Protein AF-A0A924S4B0-F1 (afdb_monomer)

Structure (mmCIF, N/CA/C/O backbone):
data_AF-A0A924S4B0-F1
#
_entry.id   AF-A0A924S4B0-F1
#
loop_
_atom_site.group_PDB
_atom_site.id
_atom_site.type_symbol
_atom_site.label_atom_id
_atom_site.label_alt_id
_atom_site.label_comp_id
_atom_site.label_asym_id
_atom_site.label_entity_id
_atom_site.label_seq_id
_atom_site.pdbx_PDB_ins_code
_atom_site.Cartn_x
_atom_site.Cartn_y
_atom_site.Cartn_z
_atom_site.occupancy
_atom_site.B_iso_or_equiv
_atom_site.auth_seq_id
_atom_site.auth_comp_id
_atom_site.auth_asym_id
_atom_site.auth_atom_id
_atom_site.pdbx_PDB_model_num
ATOM 1 N N . GLN A 1 1 ? -36.605 -1.877 8.048 1.00 59.44 1 GLN A N 1
ATOM 2 C CA . GLN A 1 1 ? -35.340 -1.438 8.678 1.00 59.44 1 GLN A CA 1
ATOM 3 C C . GLN A 1 1 ? -34.517 -0.720 7.623 1.00 59.44 1 GLN A C 1
ATOM 5 O O . GLN A 1 1 ? -34.430 -1.228 6.513 1.00 59.44 1 GLN A O 1
ATOM 10 N N . ASN A 1 2 ? -34.000 0.472 7.922 1.00 72.44 2 ASN A N 1
ATOM 11 C CA . ASN A 1 2 ? -33.179 1.232 6.979 1.00 72.44 2 ASN A CA 1
ATOM 12 C C . ASN A 1 2 ? -31.724 0.746 7.086 1.00 72.44 2 ASN A C 1
ATOM 14 O O . ASN A 1 2 ? -31.229 0.563 8.198 1.00 72.44 2 ASN A O 1
ATOM 18 N N . ILE A 1 3 ? -31.035 0.537 5.964 1.00 69.94 3 ILE A N 1
ATOM 19 C CA . ILE A 1 3 ? -29.643 0.052 5.954 1.00 69.94 3 ILE A CA 1
ATOM 20 C C . ILE A 1 3 ? -28.739 0.995 6.759 1.00 69.94 3 ILE A C 1
ATOM 22 O O . ILE A 1 3 ? -27.860 0.537 7.479 1.00 69.94 3 ILE A O 1
ATOM 26 N N . VAL A 1 4 ? -29.019 2.300 6.726 1.00 69.75 4 VAL A N 1
ATOM 27 C CA . VAL A 1 4 ? -28.273 3.317 7.483 1.00 69.75 4 VAL A CA 1
ATOM 28 C C . VAL A 1 4 ? -28.309 3.052 8.994 1.00 69.75 4 VAL A C 1
ATOM 30 O O . VAL A 1 4 ? -27.269 3.091 9.644 1.00 69.75 4 VAL A O 1
ATOM 33 N N . SER A 1 5 ? -29.462 2.649 9.543 1.00 66.44 5 SER A N 1
ATOM 34 C CA . SER A 1 5 ? -29.594 2.363 10.983 1.00 66.44 5 SER A CA 1
ATOM 35 C C . SER A 1 5 ? -28.819 1.126 11.455 1.00 66.44 5 SER A C 1
ATOM 37 O O . SER A 1 5 ? -28.632 0.957 12.653 1.00 66.44 5 SER A O 1
ATOM 39 N N . LEU A 1 6 ? -28.359 0.263 10.538 1.00 68.75 6 LEU A N 1
ATOM 40 C CA . LEU A 1 6 ? -27.485 -0.868 10.877 1.00 68.75 6 LEU A CA 1
ATOM 41 C C . LEU A 1 6 ? -26.022 -0.438 11.063 1.00 68.75 6 LEU A C 1
ATOM 43 O O . LEU A 1 6 ? -25.261 -1.146 11.718 1.00 68.75 6 LEU A O 1
ATOM 47 N N . PHE A 1 7 ? -25.622 0.693 10.473 1.00 68.44 7 PHE A N 1
ATOM 48 C CA . PHE A 1 7 ? -24.243 1.192 10.503 1.00 68.44 7 PHE A CA 1
ATOM 49 C C . PHE A 1 7 ? -24.031 2.343 11.493 1.00 68.44 7 PHE A C 1
ATOM 51 O O . PHE A 1 7 ? -22.887 2.669 11.815 1.00 68.44 7 PHE A O 1
ATOM 58 N N . GLU A 1 8 ? -25.106 2.955 11.986 1.00 71.38 8 GLU A N 1
ATOM 59 C CA . GLU A 1 8 ? -25.038 3.991 13.010 1.00 71.38 8 GLU A CA 1
ATOM 60 C C . GLU A 1 8 ? -24.862 3.377 14.400 1.00 71.38 8 GLU A C 1
ATOM 62 O O . GLU A 1 8 ? -25.524 2.410 14.778 1.00 71.38 8 GLU A O 1
ATOM 67 N N . ALA A 1 9 ? -23.951 3.953 15.185 1.00 67.06 9 ALA A N 1
ATOM 68 C CA . ALA A 1 9 ? -23.855 3.608 16.592 1.00 67.06 9 ALA A CA 1
ATOM 69 C C . ALA A 1 9 ? -25.154 4.033 17.288 1.00 67.06 9 ALA A C 1
ATOM 71 O O . ALA A 1 9 ? -25.591 5.173 17.153 1.00 67.06 9 ALA A O 1
ATOM 72 N N . SER A 1 10 ? -25.744 3.143 18.082 1.00 66.50 10 SER A N 1
ATOM 73 C CA . SER A 1 10 ? -26.985 3.377 18.832 1.00 66.50 10 SER A CA 1
ATOM 74 C C . SER A 1 10 ? -26.828 4.349 20.024 1.00 66.50 10 SER A C 1
ATOM 76 O O . SER A 1 10 ? -27.613 4.320 20.967 1.00 66.50 10 SER A O 1
ATOM 78 N N . GLY A 1 11 ? -25.821 5.229 19.992 1.00 72.00 11 GLY A N 1
ATOM 79 C CA . GLY A 1 11 ? -25.504 6.221 21.018 1.00 72.00 11 GLY A CA 1
ATOM 80 C C . GLY A 1 11 ? -24.311 7.106 20.622 1.00 72.00 11 GLY A C 1
ATOM 81 O O . GLY A 1 11 ? -23.749 6.926 19.538 1.00 72.00 11 GLY A O 1
ATOM 82 N N . PRO A 1 12 ? -23.897 8.060 21.480 1.00 73.31 12 PRO A N 1
ATOM 83 C CA . PRO A 1 12 ? -22.755 8.926 21.201 1.00 73.31 12 PRO A CA 1
ATOM 84 C C . PRO A 1 12 ? -21.480 8.090 21.030 1.00 73.31 12 PRO A C 1
ATOM 86 O O . PRO A 1 12 ? -20.977 7.476 21.972 1.00 73.31 12 PRO A O 1
ATOM 89 N N . ALA A 1 13 ? -20.967 8.047 19.802 1.00 80.31 13 ALA A N 1
ATOM 90 C CA . ALA A 1 13 ? -19.708 7.394 19.482 1.00 80.31 13 ALA A CA 1
ATOM 91 C C . ALA A 1 13 ? -18.556 8.393 19.605 1.00 80.31 13 ALA A C 1
ATOM 93 O O . ALA A 1 13 ? -18.664 9.534 19.159 1.00 80.31 13 ALA A O 1
ATOM 94 N N . LEU A 1 14 ? -17.430 7.937 20.159 1.00 86.69 14 LEU A N 1
ATOM 95 C CA . LEU A 1 14 ? -16.180 8.694 20.088 1.00 86.69 14 LEU A CA 1
ATOM 96 C C . LEU A 1 14 ? -15.814 8.976 18.613 1.00 86.69 14 LEU A C 1
ATOM 98 O O . LEU A 1 14 ? -16.120 8.144 17.745 1.00 86.69 14 LEU A O 1
ATOM 102 N N . PRO A 1 15 ? -15.117 10.084 18.312 1.00 90.12 15 PRO A N 1
ATOM 103 C CA . PRO A 1 15 ? -14.528 10.323 16.999 1.00 90.12 15 PRO A CA 1
ATOM 104 C C . PRO A 1 15 ? -13.686 9.135 16.504 1.00 90.12 15 PRO A C 1
ATOM 106 O O . PRO A 1 15 ? -13.081 8.404 17.292 1.00 90.12 15 PRO A O 1
ATOM 109 N N . LEU A 1 16 ? -13.621 8.932 15.182 1.00 90.19 16 LEU A N 1
ATOM 110 C CA . LEU A 1 16 ? -12.890 7.805 14.581 1.00 90.19 16 LEU A CA 1
ATOM 111 C C . LEU A 1 16 ? -11.428 7.684 15.070 1.00 90.19 16 LEU A C 1
ATOM 113 O O . LEU A 1 16 ? -11.047 6.568 15.429 1.00 90.19 16 LEU A O 1
ATOM 117 N N . PRO A 1 17 ? -10.625 8.768 15.154 1.00 92.69 17 PRO A N 1
ATOM 118 C CA . PRO A 1 17 ? -9.252 8.673 15.654 1.00 92.69 17 PRO A CA 1
ATOM 119 C C . PRO A 1 17 ? -9.167 8.121 17.084 1.00 92.69 17 PRO A C 1
ATOM 121 O O . PRO A 1 17 ? -8.352 7.244 17.361 1.00 92.69 17 PRO A O 1
ATOM 124 N N . GLU A 1 18 ? -10.061 8.554 17.974 1.00 94.38 18 GLU A N 1
ATOM 125 C CA . GLU A 1 18 ? -10.111 8.082 19.364 1.00 94.38 18 GLU A CA 1
ATOM 126 C C . GLU A 1 18 ? -10.550 6.616 19.451 1.00 94.38 18 GLU A C 1
ATOM 128 O O . GLU A 1 18 ? -10.023 5.838 20.248 1.00 94.38 18 GLU A O 1
ATOM 133 N N . ARG A 1 19 ? -11.488 6.198 18.590 1.00 93.75 19 ARG A N 1
ATOM 134 C CA . ARG A 1 19 ? -11.902 4.790 18.484 1.00 93.75 19 ARG A CA 1
ATOM 135 C C . ARG A 1 19 ? -10.747 3.897 18.042 1.00 93.75 19 ARG A C 1
ATOM 137 O O . ARG A 1 19 ? -10.590 2.817 18.609 1.00 93.75 19 ARG A O 1
ATOM 144 N N . ILE A 1 20 ? -9.958 4.344 17.062 1.00 95.44 20 ILE A N 1
ATOM 145 C CA . ILE A 1 20 ? -8.763 3.640 16.580 1.00 95.44 20 ILE A CA 1
ATOM 146 C C . ILE A 1 20 ? -7.739 3.529 17.709 1.00 95.44 20 ILE A C 1
ATOM 148 O O . ILE A 1 20 ? -7.336 2.418 18.040 1.00 95.44 20 ILE A O 1
ATOM 152 N N . GLN A 1 21 ? -7.393 4.642 18.361 1.00 95.75 21 GLN A N 1
ATOM 153 C CA . GLN A 1 21 ? -6.413 4.654 19.450 1.00 95.75 21 GLN A CA 1
ATOM 154 C C . GLN A 1 21 ? -6.828 3.730 20.603 1.00 95.75 21 GLN A C 1
ATOM 156 O O . GLN A 1 21 ? -6.031 2.929 21.089 1.00 95.75 21 GLN A O 1
ATOM 161 N N . ARG A 1 22 ? -8.100 3.784 21.017 1.00 95.56 22 ARG A N 1
ATOM 162 C CA . ARG A 1 22 ? -8.629 2.894 22.057 1.00 95.56 22 ARG A CA 1
ATOM 163 C C . ARG A 1 22 ? -8.549 1.423 21.652 1.00 95.56 22 ARG A C 1
ATOM 165 O O . ARG A 1 22 ? -8.210 0.585 22.481 1.00 95.56 22 ARG A O 1
ATOM 172 N N . ALA A 1 23 ? -8.860 1.102 20.398 1.00 94.94 23 ALA A N 1
ATOM 173 C CA . ALA A 1 23 ? -8.814 -0.268 19.901 1.00 94.94 23 ALA A CA 1
ATOM 174 C C . ALA A 1 23 ? -7.374 -0.785 19.713 1.00 94.94 23 ALA A C 1
ATOM 176 O O . ALA A 1 23 ? -7.136 -1.966 19.947 1.00 94.94 23 ALA A O 1
ATOM 177 N N . GLN A 1 24 ? -6.404 0.082 19.396 1.00 96.00 24 GLN A N 1
ATOM 178 C CA . GLN A 1 24 ? -4.975 -0.266 19.341 1.00 96.00 24 GLN A CA 1
ATOM 179 C C . GLN A 1 24 ? -4.421 -0.716 20.700 1.00 96.00 24 GLN A C 1
ATOM 181 O O . GLN A 1 24 ? -3.505 -1.529 20.749 1.00 96.00 24 GLN A O 1
ATOM 186 N N . MET A 1 25 ? -4.999 -0.237 21.805 1.00 96.31 25 MET A N 1
ATOM 187 C CA . MET A 1 25 ? -4.642 -0.680 23.159 1.00 96.31 25 MET A CA 1
ATOM 188 C C . MET A 1 25 ? -5.310 -2.006 23.564 1.00 96.31 25 MET A C 1
ATOM 190 O O . MET A 1 25 ? -5.042 -2.522 24.647 1.00 96.31 25 MET A O 1
ATOM 194 N N . SER A 1 26 ? -6.200 -2.562 22.735 1.00 95.44 26 SER A N 1
ATOM 195 C CA . SER A 1 26 ? -6.912 -3.800 23.048 1.00 95.44 26 SER A CA 1
ATOM 196 C C . SER A 1 26 ? -6.161 -5.027 22.526 1.00 95.44 26 SER A C 1
ATOM 198 O O . SER A 1 26 ? -5.918 -5.110 21.322 1.00 95.44 26 SER A O 1
ATOM 200 N N . PRO A 1 27 ? -5.906 -6.053 23.357 1.00 91.69 27 PRO A N 1
ATOM 201 C CA . PRO A 1 27 ? -5.261 -7.283 22.896 1.00 91.69 27 PRO A CA 1
ATOM 202 C C . PRO A 1 27 ? -6.102 -8.063 21.870 1.00 91.69 27 PRO A C 1
ATOM 204 O O . PRO A 1 27 ? -5.558 -8.872 21.127 1.00 91.69 27 PRO A O 1
ATOM 207 N N . LEU A 1 28 ? -7.418 -7.826 21.815 1.00 92.69 28 LEU A N 1
ATOM 208 C CA . LEU A 1 28 ? -8.330 -8.519 20.899 1.00 92.69 28 LEU A CA 1
ATOM 209 C C . LEU A 1 28 ? -8.512 -7.794 19.562 1.00 92.69 28 LEU A C 1
ATOM 211 O O . LEU A 1 28 ? -8.842 -8.432 18.566 1.00 92.69 28 LEU A O 1
ATOM 215 N N . PHE A 1 29 ? -8.335 -6.469 19.548 1.00 94.31 29 PHE A N 1
ATOM 216 C CA . PHE A 1 29 ? -8.712 -5.623 18.412 1.00 94.31 29 PHE A CA 1
ATOM 217 C C . PHE A 1 29 ? -7.561 -4.790 17.839 1.00 94.31 29 PHE A C 1
ATOM 219 O O . PHE A 1 29 ? -7.785 -4.046 16.884 1.00 94.31 29 PHE A O 1
ATOM 226 N N . ALA A 1 30 ? -6.344 -4.904 18.383 1.00 95.44 30 ALA A N 1
ATOM 227 C CA . ALA A 1 30 ? -5.208 -4.088 17.958 1.00 95.44 30 ALA A CA 1
ATOM 228 C C . ALA A 1 30 ? -4.912 -4.216 16.457 1.00 95.44 30 ALA A C 1
ATOM 230 O O . ALA A 1 30 ? -4.787 -3.203 15.773 1.00 95.44 30 ALA A O 1
ATOM 231 N N . ASN A 1 31 ? -4.890 -5.435 15.911 1.00 95.00 31 ASN A N 1
ATOM 232 C CA . ASN A 1 31 ? -4.567 -5.651 14.497 1.00 95.00 31 ASN A CA 1
ATOM 233 C C . ASN A 1 31 ? -5.625 -5.037 13.560 1.00 95.00 31 ASN A C 1
ATOM 235 O O . ASN A 1 31 ? -5.297 -4.447 12.531 1.00 95.00 31 ASN A O 1
ATOM 239 N N . GLN A 1 32 ? -6.908 -5.131 13.922 1.00 94.62 32 GLN A N 1
ATOM 240 C CA . GLN A 1 32 ? -8.004 -4.503 13.181 1.00 94.62 32 GLN A CA 1
ATOM 241 C C . GLN A 1 32 ? -7.959 -2.977 13.316 1.00 94.62 32 GLN A C 1
ATOM 243 O O . GLN A 1 32 ? -8.248 -2.257 12.359 1.00 94.62 32 GLN A O 1
ATOM 248 N N . ALA A 1 33 ? -7.578 -2.477 14.492 1.00 95.62 33 ALA A N 1
ATOM 249 C CA . ALA A 1 33 ? -7.395 -1.055 14.731 1.00 95.62 33 ALA A CA 1
ATOM 250 C C . ALA A 1 33 ? -6.237 -0.490 13.902 1.00 95.62 33 ALA A C 1
ATOM 252 O O . ALA A 1 33 ? -6.375 0.585 13.329 1.00 95.62 33 ALA A O 1
ATOM 253 N N . ASP A 1 34 ? -5.142 -1.235 13.756 1.00 96.62 34 ASP A N 1
ATOM 254 C CA . ASP A 1 34 ? -4.024 -0.864 12.891 1.00 96.62 34 ASP A CA 1
ATOM 255 C C . ASP A 1 34 ? -4.409 -0.855 11.411 1.00 96.62 34 ASP A C 1
ATOM 257 O O . ASP A 1 34 ? -4.029 0.058 10.681 1.00 96.62 34 ASP A O 1
ATOM 261 N N . TYR A 1 35 ? -5.234 -1.805 10.963 1.00 95.31 35 TYR A N 1
ATOM 262 C CA . TYR A 1 35 ? -5.805 -1.758 9.617 1.00 95.31 35 TYR A CA 1
ATOM 263 C C . TYR A 1 35 ? -6.630 -0.477 9.399 1.00 95.31 35 TYR A C 1
ATOM 265 O O . TYR A 1 35 ? -6.473 0.218 8.387 1.00 95.31 35 TYR A O 1
ATOM 273 N N . ALA A 1 36 ? -7.495 -0.133 10.358 1.00 94.81 36 ALA A N 1
ATOM 274 C CA . ALA A 1 36 ? -8.278 1.098 10.303 1.00 94.81 36 ALA A CA 1
ATOM 275 C C . ALA A 1 36 ? -7.370 2.336 10.329 1.00 94.81 36 ALA A C 1
ATOM 277 O O . ALA A 1 36 ? -7.588 3.267 9.557 1.00 94.81 36 ALA A O 1
ATOM 278 N N . TYR A 1 37 ? -6.321 2.328 11.150 1.00 96.00 37 TYR A N 1
ATOM 279 C CA . TYR A 1 37 ? -5.336 3.399 11.222 1.00 96.00 37 TYR A CA 1
ATOM 280 C C . TYR A 1 37 ? -4.654 3.632 9.872 1.00 96.00 37 TYR A C 1
ATOM 282 O O . TYR A 1 37 ? -4.699 4.747 9.353 1.00 96.00 37 TYR A O 1
ATOM 290 N N . VAL A 1 38 ? -4.102 2.584 9.253 1.00 95.38 38 VAL A N 1
ATOM 291 C CA . VAL A 1 38 ? -3.403 2.687 7.963 1.00 95.38 38 VAL A CA 1
ATOM 292 C C . VAL A 1 38 ? -4.333 3.172 6.852 1.00 95.38 38 VAL A C 1
ATOM 294 O O . VAL A 1 38 ? -3.934 3.979 6.021 1.00 95.38 38 VAL A O 1
ATOM 297 N N . THR A 1 39 ? -5.580 2.702 6.823 1.00 91.81 39 THR A N 1
ATOM 298 C CA . THR A 1 39 ? -6.516 3.034 5.735 1.00 91.81 39 THR A CA 1
ATOM 299 C C . THR A 1 39 ? -7.208 4.390 5.883 1.00 91.81 39 THR A C 1
ATOM 301 O O . THR A 1 39 ? -7.831 4.841 4.921 1.00 91.81 39 THR A O 1
ATOM 304 N N . ASN A 1 40 ? -7.095 5.039 7.047 1.00 93.50 40 ASN A N 1
ATOM 305 C CA . ASN A 1 40 ? -7.656 6.368 7.321 1.00 93.50 40 ASN A CA 1
ATOM 306 C C . ASN A 1 40 ? -6.585 7.448 7.553 1.00 93.50 40 ASN A C 1
ATOM 308 O O . ASN A 1 40 ? -6.933 8.600 7.805 1.00 93.50 40 ASN A O 1
ATOM 312 N N . THR A 1 41 ? -5.300 7.102 7.463 1.00 93.56 41 THR A N 1
ATOM 313 C CA . THR A 1 41 ? -4.188 8.036 7.683 1.00 93.56 41 THR A CA 1
ATOM 314 C C . THR A 1 41 ? -3.416 8.244 6.380 1.00 93.56 41 THR A C 1
ATOM 316 O O . THR A 1 41 ? -3.170 7.271 5.663 1.00 93.56 41 THR A O 1
ATOM 319 N N . PRO A 1 42 ? -3.001 9.481 6.049 1.00 94.06 42 PRO A N 1
ATOM 320 C CA . PRO A 1 42 ? -2.099 9.724 4.930 1.00 94.06 42 PRO A CA 1
ATOM 321 C C . PRO A 1 42 ? -0.823 8.883 5.031 1.00 94.06 42 PRO A C 1
ATOM 323 O O . PRO A 1 42 ? -0.304 8.637 6.124 1.00 94.06 42 PRO A O 1
ATOM 326 N N . LEU A 1 43 ? -0.304 8.456 3.880 1.00 94.12 43 LEU A N 1
A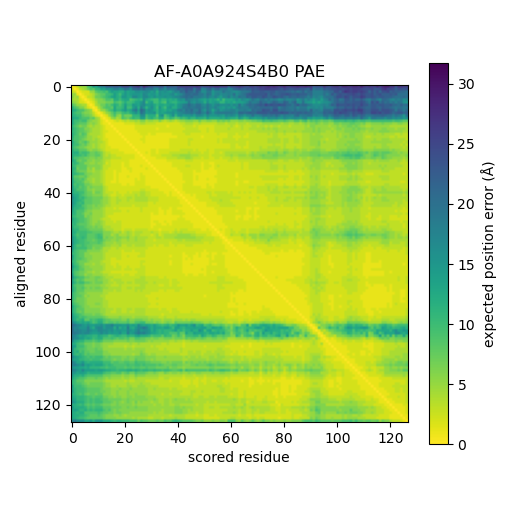TOM 327 C CA . LEU A 1 43 ? 0.881 7.611 3.823 1.00 94.12 43 LEU A CA 1
ATOM 328 C C . LEU A 1 43 ? 2.077 8.303 4.493 1.00 94.12 43 LEU A C 1
ATOM 330 O O . LEU A 1 43 ? 2.462 9.405 4.1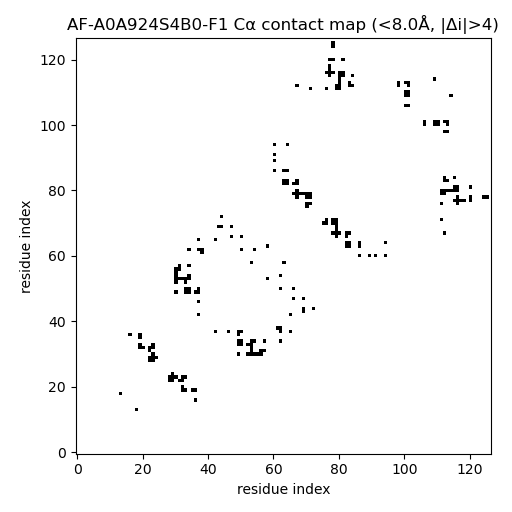08 1.00 94.12 43 LEU A O 1
ATOM 334 N N . SER A 1 44 ? 2.681 7.641 5.478 1.00 95.44 44 SER A N 1
ATOM 335 C CA . SER A 1 44 ? 3.897 8.110 6.144 1.00 95.44 44 SER A CA 1
ATOM 336 C C . SER A 1 44 ? 4.749 6.928 6.622 1.00 95.44 44 SER A C 1
ATOM 338 O O . SER A 1 44 ? 4.198 5.852 6.882 1.00 95.44 44 SER A O 1
ATOM 340 N N . PRO A 1 45 ? 6.076 7.097 6.798 1.00 94.81 45 PRO A N 1
ATOM 341 C CA . PRO A 1 45 ? 6.949 6.030 7.300 1.00 94.81 45 PRO A CA 1
ATOM 342 C C . PRO A 1 45 ? 6.525 5.460 8.664 1.00 94.81 45 PRO A C 1
ATOM 344 O O . PRO A 1 45 ? 6.785 4.289 8.951 1.00 94.81 45 PRO A O 1
ATOM 347 N N . ALA A 1 46 ? 5.833 6.263 9.481 1.00 94.69 46 ALA A N 1
ATOM 348 C CA . ALA A 1 46 ? 5.313 5.873 10.791 1.00 94.69 46 ALA A CA 1
ATOM 349 C C . ALA A 1 46 ? 4.234 4.778 10.722 1.00 94.69 46 ALA A C 1
ATOM 351 O O . ALA A 1 46 ? 3.980 4.111 11.722 1.00 94.69 46 ALA A O 1
ATOM 352 N N . LEU A 1 47 ? 3.621 4.553 9.554 1.00 96.25 47 LEU A N 1
ATOM 353 C CA . LEU A 1 47 ? 2.589 3.529 9.390 1.00 96.25 47 LEU A CA 1
ATOM 354 C C . LEU A 1 47 ? 3.145 2.103 9.344 1.00 96.25 47 LEU A C 1
ATOM 356 O O . LEU A 1 47 ? 2.378 1.169 9.560 1.00 96.25 47 LEU A O 1
ATOM 360 N N . MET A 1 48 ? 4.440 1.892 9.081 1.00 95.69 48 MET A N 1
ATOM 361 C CA . MET A 1 48 ? 4.939 0.533 8.833 1.00 95.69 48 MET A CA 1
ATOM 362 C C . MET A 1 48 ? 4.666 -0.463 9.976 1.00 95.69 48 MET A C 1
ATOM 364 O O . MET A 1 48 ? 4.204 -1.562 9.671 1.00 95.69 48 MET A O 1
ATOM 368 N N . PRO A 1 49 ? 4.877 -0.135 11.268 1.00 95.12 49 PRO A N 1
ATOM 369 C CA . PRO A 1 49 ? 4.565 -1.081 12.338 1.00 95.12 49 PRO A CA 1
ATOM 370 C C . PRO A 1 49 ? 3.083 -1.479 12.355 1.00 95.12 49 PRO A C 1
ATOM 372 O O . PRO A 1 49 ? 2.755 -2.633 12.617 1.00 95.12 49 PRO A O 1
ATOM 375 N N . ALA A 1 50 ? 2.186 -0.538 12.040 1.00 96.00 50 ALA A N 1
ATOM 376 C CA . ALA A 1 50 ? 0.758 -0.814 11.923 1.00 96.00 50 ALA A CA 1
ATOM 377 C C . ALA A 1 50 ? 0.451 -1.679 10.692 1.00 96.00 50 ALA A C 1
ATOM 379 O O . ALA A 1 50 ? -0.351 -2.599 10.790 1.00 96.00 50 ALA A O 1
ATOM 380 N N . ILE A 1 51 ? 1.128 -1.457 9.559 1.00 95.75 51 ILE A N 1
ATOM 381 C CA . ILE A 1 51 ? 0.996 -2.309 8.367 1.00 95.75 51 ILE A CA 1
ATOM 382 C C . ILE A 1 51 ? 1.387 -3.754 8.679 1.00 95.75 51 ILE A C 1
ATOM 384 O O . ILE A 1 51 ? 0.620 -4.667 8.377 1.00 95.75 51 ILE A O 1
ATOM 388 N N . GLN A 1 52 ? 2.544 -3.957 9.314 1.00 93.50 52 GLN A N 1
ATOM 389 C CA . GLN A 1 52 ? 3.037 -5.283 9.691 1.00 93.50 52 GLN A CA 1
ATOM 390 C C . GLN A 1 52 ? 2.023 -6.010 10.583 1.00 93.50 52 GLN A C 1
ATOM 392 O O . GLN A 1 52 ? 1.601 -7.116 10.253 1.00 93.50 52 GLN A O 1
ATOM 397 N N . ARG A 1 53 ? 1.534 -5.358 11.646 1.00 94.12 53 ARG A N 1
ATOM 398 C CA . ARG A 1 53 ? 0.525 -5.954 12.540 1.00 94.12 53 ARG A CA 1
ATOM 399 C C . ARG A 1 53 ? -0.819 -6.208 11.851 1.00 94.12 53 ARG A C 1
ATOM 401 O O . ARG A 1 53 ? -1.388 -7.289 11.995 1.00 94.12 53 ARG A O 1
ATOM 408 N N . ALA A 1 54 ? -1.307 -5.251 11.062 1.00 95.19 54 ALA A N 1
ATOM 409 C CA . ALA A 1 54 ? -2.563 -5.371 10.322 1.00 95.19 54 ALA A CA 1
ATOM 410 C C . ALA A 1 54 ? -2.537 -6.523 9.303 1.00 95.19 54 ALA A C 1
ATOM 412 O O . ALA A 1 54 ? -3.537 -7.223 9.136 1.00 95.19 54 ALA A O 1
ATOM 413 N N . SER A 1 55 ? -1.387 -6.760 8.663 1.00 92.25 55 SER A N 1
ATOM 414 C CA . SER A 1 55 ? -1.225 -7.806 7.648 1.00 92.25 55 SER A CA 1
ATOM 415 C C . SER A 1 55 ? -1.478 -9.225 8.170 1.00 92.25 55 SER A C 1
ATOM 417 O O . SER A 1 55 ? -1.832 -10.104 7.387 1.00 92.25 55 SER A O 1
ATOM 419 N N . HIS A 1 56 ? -1.384 -9.448 9.488 1.00 87.81 56 HIS A N 1
ATOM 420 C CA . HIS A 1 56 ? -1.705 -10.739 10.102 1.00 87.81 56 HIS A CA 1
ATOM 421 C C . HIS A 1 56 ? -3.199 -11.075 10.081 1.00 87.81 56 HIS A C 1
ATOM 423 O O . HIS A 1 56 ? -3.552 -12.247 10.188 1.00 87.81 56 HIS A O 1
ATOM 429 N N . VAL A 1 57 ? -4.078 -10.073 9.984 1.00 89.44 57 VAL A N 1
ATOM 430 C CA . VAL A 1 57 ? -5.536 -10.278 10.034 1.00 89.44 57 VAL A CA 1
ATOM 431 C C . VAL A 1 57 ? -6.226 -9.972 8.715 1.00 89.44 57 VAL A C 1
ATOM 433 O O . VAL A 1 57 ? -7.249 -10.580 8.409 1.00 89.44 57 VAL A O 1
ATOM 436 N N . LEU A 1 58 ? -5.700 -9.025 7.939 1.00 90.38 58 LEU A N 1
ATOM 437 C CA . LEU A 1 58 ? -6.309 -8.604 6.687 1.00 90.38 58 LEU A CA 1
ATOM 438 C C . LEU A 1 58 ? -5.258 -8.002 5.760 1.00 90.38 58 LEU A C 1
ATOM 440 O O . LEU A 1 58 ? -4.570 -7.056 6.129 1.00 90.38 58 LEU A O 1
ATOM 444 N N . LEU A 1 59 ? -5.210 -8.486 4.520 1.00 89.88 59 LEU A N 1
ATOM 445 C CA . LEU A 1 59 ? -4.426 -7.889 3.445 1.00 89.88 59 LEU A CA 1
ATOM 446 C C . LEU A 1 59 ? -5.361 -7.524 2.290 1.00 89.88 59 LEU A C 1
ATOM 448 O O . LEU A 1 59 ? -5.913 -8.397 1.627 1.00 89.88 59 LEU A O 1
ATOM 452 N N . ASN A 1 60 ? -5.570 -6.225 2.072 1.00 90.94 60 ASN A N 1
ATOM 453 C CA . ASN A 1 60 ? -6.369 -5.707 0.962 1.00 90.94 60 ASN A CA 1
ATOM 454 C C . ASN A 1 60 ? -5.548 -4.751 0.092 1.00 90.94 60 ASN A C 1
ATOM 456 O O . ASN A 1 60 ? -4.454 -4.333 0.468 1.00 90.94 60 ASN A O 1
ATOM 460 N N . GLY A 1 61 ? -6.106 -4.330 -1.044 1.00 91.38 61 GLY A N 1
ATOM 461 C CA . GLY A 1 61 ? -5.355 -3.490 -1.973 1.00 91.38 61 GLY A CA 1
ATOM 462 C C . GLY A 1 61 ? -4.937 -2.119 -1.429 1.00 91.38 61 GLY A C 1
ATOM 463 O O . GLY A 1 61 ? -3.885 -1.620 -1.814 1.00 91.38 61 GLY A O 1
ATOM 464 N N . ARG A 1 62 ? -5.695 -1.518 -0.494 1.00 90.69 62 ARG A N 1
ATOM 465 C CA . ARG A 1 62 ? -5.280 -0.260 0.162 1.00 90.69 62 ARG A CA 1
ATOM 466 C C . ARG A 1 62 ? -4.053 -0.475 1.047 1.00 90.69 62 ARG A C 1
ATOM 468 O O . ARG A 1 62 ? -3.119 0.320 0.995 1.00 90.69 62 ARG A O 1
ATOM 475 N N . LEU A 1 63 ? -4.052 -1.555 1.829 1.00 93.44 63 LEU A N 1
ATOM 476 C CA . LEU A 1 63 ? -2.928 -1.919 2.684 1.00 93.44 63 LEU A CA 1
ATOM 477 C C . LEU A 1 63 ? -1.700 -2.295 1.849 1.00 93.44 63 LEU A C 1
ATOM 479 O O . LEU A 1 63 ? -0.607 -1.823 2.135 1.00 93.44 63 LEU A O 1
ATOM 483 N N . MET A 1 64 ? -1.884 -3.070 0.778 1.00 94.69 64 MET A N 1
ATOM 484 C CA . MET A 1 64 ? -0.811 -3.442 -0.150 1.00 94.69 64 MET A CA 1
ATOM 485 C C . MET A 1 64 ? -0.218 -2.229 -0.870 1.00 94.69 64 MET A C 1
ATOM 487 O O . MET A 1 64 ? 1.000 -2.134 -0.984 1.00 94.69 64 MET A O 1
ATOM 491 N N . TYR A 1 65 ? -1.050 -1.275 -1.304 1.00 94.69 65 TYR A N 1
ATOM 492 C CA . TYR A 1 65 ? -0.585 -0.007 -1.871 1.00 94.69 65 TYR A CA 1
ATOM 493 C C . TYR A 1 65 ? 0.292 0.756 -0.872 1.00 94.69 65 TYR A C 1
ATOM 495 O O . TYR A 1 65 ? 1.408 1.158 -1.208 1.00 94.69 65 TYR A O 1
ATOM 503 N N . ALA A 1 66 ? -0.183 0.931 0.366 1.00 95.25 66 ALA A N 1
ATOM 504 C CA . ALA A 1 66 ? 0.585 1.611 1.404 1.00 95.25 66 ALA A CA 1
ATOM 505 C C . ALA A 1 66 ? 1.908 0.880 1.676 1.00 95.25 66 ALA A C 1
ATOM 507 O O . ALA A 1 66 ? 2.967 1.504 1.718 1.00 95.25 66 ALA A O 1
ATOM 508 N N . TRP A 1 67 ? 1.865 -0.449 1.785 1.00 96.69 67 TRP A N 1
ATOM 509 C CA . TRP A 1 67 ? 3.039 -1.263 2.071 1.00 96.69 67 TRP A CA 1
ATOM 510 C C . TRP A 1 67 ? 4.079 -1.193 0.950 1.00 96.69 67 TRP A C 1
ATOM 512 O O . TRP A 1 67 ? 5.247 -0.942 1.233 1.00 96.69 67 TRP A O 1
ATOM 522 N N . ALA A 1 68 ? 3.664 -1.324 -0.314 1.00 96.94 68 ALA A N 1
ATOM 523 C CA . ALA A 1 68 ? 4.553 -1.243 -1.473 1.00 96.94 68 ALA A CA 1
ATOM 524 C C . ALA A 1 68 ? 5.323 0.086 -1.508 1.00 96.94 68 ALA A C 1
ATOM 526 O O . ALA A 1 68 ? 6.543 0.094 -1.658 1.00 96.94 68 ALA A O 1
ATOM 527 N N . ASN A 1 69 ? 4.623 1.205 -1.303 1.00 97.12 69 ASN A N 1
ATOM 528 C CA . ASN A 1 69 ? 5.258 2.519 -1.279 1.00 97.12 69 ASN A CA 1
ATOM 529 C C . ASN A 1 69 ? 6.214 2.669 -0.088 1.00 97.12 69 ASN A C 1
ATOM 531 O O . ASN A 1 69 ? 7.323 3.163 -0.266 1.00 97.12 69 ASN A O 1
ATOM 535 N N . LEU A 1 70 ? 5.844 2.212 1.114 1.00 97.38 70 LEU A N 1
ATOM 536 C CA . LEU A 1 70 ? 6.753 2.322 2.259 1.00 97.38 70 LEU A CA 1
ATOM 537 C C . LEU A 1 70 ? 7.988 1.422 2.134 1.00 97.38 70 LEU A C 1
ATOM 539 O O . LEU A 1 70 ? 9.069 1.835 2.548 1.00 97.38 70 LEU A O 1
ATOM 543 N N . LEU A 1 71 ? 7.863 0.233 1.542 1.00 97.81 71 LEU A N 1
ATOM 544 C CA . LEU A 1 71 ? 9.010 -0.626 1.227 1.00 97.81 71 LEU A CA 1
ATOM 545 C C . LEU A 1 71 ? 9.972 0.082 0.268 1.00 97.81 71 LEU A C 1
ATOM 547 O O . LEU A 1 71 ? 11.170 0.128 0.534 1.00 97.81 71 LEU A O 1
ATOM 551 N N . HIS A 1 72 ? 9.443 0.724 -0.777 1.00 97.94 72 HIS A N 1
ATOM 552 C CA . HIS A 1 72 ? 10.246 1.528 -1.698 1.00 97.94 72 HIS A CA 1
ATOM 553 C C . HIS A 1 72 ? 10.958 2.682 -0.974 1.00 97.94 72 H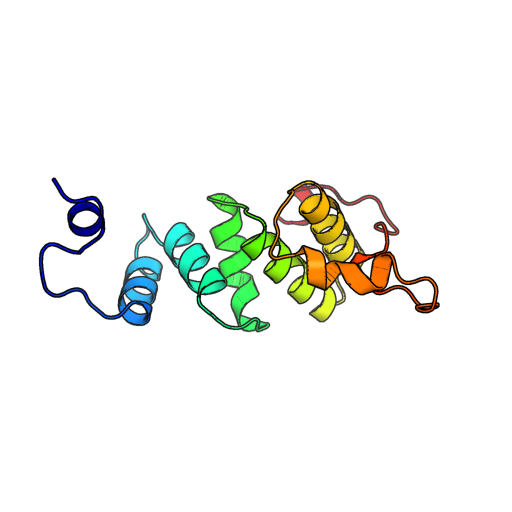IS A C 1
ATOM 555 O O . HIS A 1 72 ? 12.166 2.842 -1.118 1.00 97.94 72 HIS A O 1
ATOM 561 N N . THR A 1 73 ? 10.266 3.424 -0.097 1.00 96.88 73 THR A N 1
ATOM 562 C CA . THR A 1 73 ? 10.910 4.506 0.682 1.00 96.88 73 THR A CA 1
ATOM 563 C C . THR A 1 73 ? 12.028 4.021 1.610 1.00 96.88 73 THR A C 1
ATOM 565 O O . THR A 1 73 ? 12.884 4.811 1.998 1.00 96.88 73 THR A O 1
ATOM 568 N N . ARG A 1 74 ? 12.034 2.732 1.970 1.00 96.50 74 ARG A N 1
ATOM 569 C CA . ARG A 1 74 ? 13.077 2.092 2.786 1.00 96.50 74 ARG A CA 1
ATOM 570 C C . ARG A 1 74 ? 14.207 1.476 1.963 1.00 96.50 74 ARG A C 1
ATOM 572 O O . ARG A 1 74 ? 15.139 0.936 2.548 1.00 96.50 74 ARG A O 1
ATOM 579 N N . GLY A 1 75 ? 14.124 1.528 0.634 1.00 97.19 75 GLY A N 1
ATOM 580 C CA . GLY A 1 75 ? 15.064 0.859 -0.263 1.00 97.19 75 GLY A CA 1
ATOM 581 C C . GLY A 1 75 ? 14.864 -0.658 -0.362 1.00 97.19 75 GLY A C 1
ATOM 582 O O . GLY A 1 75 ? 15.704 -1.344 -0.938 1.00 97.19 75 GLY A O 1
ATOM 583 N N . GLU A 1 76 ? 13.759 -1.206 0.158 1.00 97.44 76 GLU A N 1
ATOM 584 C CA . GLU A 1 76 ? 13.405 -2.628 0.031 1.00 97.44 76 GLU A CA 1
ATOM 585 C C . GLU A 1 76 ? 12.764 -2.899 -1.347 1.00 97.44 76 GLU A C 1
ATOM 587 O O . GLU A 1 76 ? 11.608 -3.311 -1.455 1.00 97.44 76 GLU A O 1
ATOM 592 N N . GLU A 1 77 ? 13.521 -2.626 -2.415 1.00 97.88 77 GLU A N 1
ATOM 593 C CA . GLU A 1 77 ? 13.052 -2.578 -3.808 1.00 97.88 77 GLU A CA 1
ATOM 594 C C . GLU A 1 77 ? 12.352 -3.855 -4.274 1.00 97.88 77 GLU A C 1
ATOM 596 O O . GLU A 1 77 ? 11.248 -3.795 -4.817 1.00 97.88 77 GLU A O 1
ATOM 601 N N . ASP A 1 78 ? 12.964 -5.019 -4.049 1.00 98.12 78 ASP A N 1
ATOM 602 C CA . ASP A 1 78 ? 12.398 -6.291 -4.502 1.00 98.12 78 ASP A CA 1
ATOM 603 C C . ASP A 1 78 ? 11.070 -6.596 -3.803 1.00 98.12 78 ASP A C 1
ATOM 605 O O . ASP A 1 78 ? 10.107 -7.019 -4.446 1.00 98.12 78 ASP A O 1
ATOM 609 N N . LYS A 1 79 ? 10.962 -6.281 -2.507 1.00 97.94 79 LYS A N 1
ATOM 610 C CA . LYS A 1 79 ? 9.713 -6.434 -1.753 1.00 97.94 79 LYS A CA 1
ATOM 611 C C . LYS A 1 79 ? 8.649 -5.442 -2.215 1.00 97.94 79 LYS A C 1
ATOM 613 O O . LYS A 1 79 ? 7.479 -5.809 -2.333 1.00 97.94 79 LYS A O 1
ATOM 618 N N . ALA A 1 80 ? 9.041 -4.203 -2.508 1.00 98.00 80 ALA A N 1
ATOM 619 C CA . ALA A 1 80 ? 8.143 -3.178 -3.029 1.00 98.00 80 ALA A CA 1
ATOM 620 C C . ALA A 1 80 ? 7.553 -3.589 -4.388 1.00 98.00 80 ALA A C 1
ATOM 622 O O . ALA A 1 80 ? 6.337 -3.527 -4.587 1.00 98.00 80 ALA A O 1
ATOM 623 N N . ARG A 1 81 ? 8.404 -4.081 -5.295 1.00 97.69 81 ARG A N 1
ATOM 624 C CA . ARG A 1 81 ? 8.022 -4.611 -6.614 1.00 97.69 81 ARG A CA 1
ATOM 625 C C . ARG A 1 81 ? 7.144 -5.847 -6.496 1.00 97.69 81 ARG A C 1
ATOM 627 O O . ARG A 1 81 ? 6.129 -5.940 -7.181 1.00 97.69 81 ARG A O 1
ATOM 634 N N . TYR A 1 82 ? 7.475 -6.762 -5.586 1.00 96.88 82 TYR A N 1
ATOM 635 C CA . TYR A 1 82 ? 6.665 -7.951 -5.324 1.00 96.88 82 TYR A CA 1
ATOM 636 C C . TYR A 1 82 ? 5.258 -7.565 -4.855 1.00 96.88 82 TYR A C 1
ATOM 638 O O . TYR A 1 82 ? 4.264 -8.029 -5.416 1.00 96.88 82 TYR A O 1
ATOM 646 N N . MET A 1 83 ? 5.162 -6.660 -3.877 1.00 96.19 83 MET A N 1
ATOM 647 C CA . MET A 1 83 ? 3.883 -6.173 -3.361 1.00 96.19 83 MET A CA 1
ATOM 648 C C . MET A 1 83 ? 3.066 -5.472 -4.454 1.00 96.19 83 MET A C 1
ATOM 650 O O . MET A 1 83 ? 1.867 -5.721 -4.584 1.00 96.19 83 MET A O 1
ATOM 654 N N . ALA A 1 84 ? 3.713 -4.654 -5.290 1.00 96.12 84 ALA A N 1
ATOM 655 C CA . ALA A 1 84 ? 3.074 -4.016 -6.437 1.00 96.12 84 ALA A CA 1
ATOM 656 C C . ALA A 1 84 ? 2.598 -5.037 -7.485 1.00 96.12 84 ALA A C 1
ATOM 658 O O . ALA A 1 84 ? 1.516 -4.872 -8.041 1.00 96.12 84 ALA A O 1
ATOM 659 N N . ALA A 1 85 ? 3.347 -6.109 -7.741 1.00 94.38 85 ALA A N 1
ATOM 660 C CA . ALA A 1 85 ? 2.927 -7.163 -8.659 1.00 94.38 85 ALA A CA 1
ATOM 661 C C . ALA A 1 85 ? 1.698 -7.918 -8.130 1.00 94.38 85 ALA A C 1
ATOM 663 O O . ALA A 1 85 ? 0.746 -8.124 -8.876 1.00 94.38 85 ALA A O 1
ATOM 664 N N . ARG A 1 86 ? 1.678 -8.270 -6.835 1.00 93.50 86 ARG A N 1
ATOM 665 C CA . ARG A 1 86 ? 0.507 -8.890 -6.188 1.00 93.50 86 ARG A CA 1
ATOM 666 C C . ARG A 1 86 ? -0.705 -7.957 -6.196 1.00 93.50 86 ARG A C 1
ATOM 668 O O . ARG A 1 86 ? -1.822 -8.407 -6.408 1.00 93.50 86 ARG A O 1
ATOM 675 N N . LEU A 1 87 ? -0.504 -6.652 -5.995 1.00 93.88 87 LEU A N 1
ATOM 676 C CA . LEU A 1 87 ? -1.599 -5.680 -5.994 1.00 93.88 87 LEU A CA 1
ATOM 677 C C . LEU A 1 87 ? -2.307 -5.594 -7.356 1.00 93.88 87 LEU A C 1
ATOM 679 O O . LEU A 1 87 ? -3.520 -5.407 -7.379 1.00 93.88 87 LEU A O 1
ATOM 683 N N . ARG A 1 88 ? -1.599 -5.792 -8.477 1.00 90.00 88 ARG A N 1
ATOM 684 C CA . ARG A 1 88 ? -2.222 -5.829 -9.815 1.00 90.00 88 ARG A CA 1
ATOM 685 C C . ARG A 1 88 ? -3.210 -6.976 -10.003 1.00 90.00 88 ARG A C 1
ATOM 687 O O . ARG A 1 88 ? -4.079 -6.872 -10.859 1.00 90.00 88 ARG A O 1
ATOM 694 N N . GLU A 1 89 ? -3.083 -8.051 -9.229 1.00 88.00 89 GLU A N 1
ATOM 695 C CA . GLU A 1 89 ? -4.016 -9.183 -9.283 1.00 88.00 89 GLU A CA 1
ATOM 696 C C . GLU A 1 89 ? -5.401 -8.801 -8.738 1.00 88.00 89 GLU A C 1
ATOM 698 O O . GLU A 1 89 ? -6.396 -9.454 -9.045 1.00 88.00 89 GLU A O 1
ATOM 703 N N . PHE A 1 90 ? -5.486 -7.714 -7.964 1.00 82.50 90 PHE A N 1
ATOM 704 C CA . PHE A 1 90 ? -6.745 -7.151 -7.507 1.00 82.50 90 PHE A CA 1
ATOM 705 C C . PHE A 1 90 ? -7.264 -6.149 -8.550 1.00 82.50 90 PHE A C 1
ATOM 707 O O . PHE A 1 90 ? -6.674 -5.084 -8.732 1.00 82.50 90 PHE A O 1
ATOM 714 N N . ASP A 1 91 ? -8.400 -6.441 -9.195 1.00 73.75 91 ASP A N 1
ATOM 715 C CA . ASP A 1 91 ? -9.081 -5.514 -10.121 1.00 73.75 91 ASP A CA 1
ATOM 716 C C . ASP A 1 91 ? -9.768 -4.357 -9.366 1.00 73.75 91 ASP A C 1
ATOM 718 O O . ASP A 1 91 ? -10.988 -4.207 -9.322 1.00 73.75 91 ASP A O 1
ATOM 722 N N . LEU A 1 92 ? -8.963 -3.543 -8.687 1.00 73.94 92 LEU A N 1
ATOM 723 C CA . LEU A 1 92 ? -9.412 -2.412 -7.888 1.00 73.94 92 LEU A CA 1
ATOM 724 C C . LEU A 1 92 ? -9.301 -1.128 -8.705 1.00 73.94 92 LEU A C 1
ATOM 726 O O . LEU A 1 92 ? -8.263 -0.840 -9.293 1.00 73.94 92 LEU A O 1
ATOM 730 N N . SER A 1 93 ? -10.342 -0.297 -8.685 1.00 69.12 93 SER A N 1
ATOM 731 C CA . SER A 1 93 ? -10.325 1.011 -9.356 1.00 69.12 93 SER A CA 1
ATOM 732 C C . SER A 1 93 ? -9.309 1.988 -8.752 1.00 69.12 93 SER A C 1
ATOM 734 O O . SER A 1 93 ? -8.734 2.794 -9.476 1.00 69.12 93 SER A O 1
ATOM 736 N N . GLY A 1 94 ? -9.053 1.903 -7.441 1.00 72.38 94 GLY A N 1
ATOM 737 C CA . GLY A 1 94 ? -8.183 2.835 -6.712 1.00 72.38 94 GLY A CA 1
ATOM 738 C C . GLY A 1 94 ? -6.706 2.814 -7.140 1.00 72.38 94 GLY A C 1
ATOM 739 O O . GLY A 1 94 ? -6.156 3.878 -7.397 1.00 72.38 94 GLY A O 1
ATOM 740 N N . PRO A 1 95 ? -6.048 1.644 -7.238 1.00 77.31 95 PRO A N 1
ATOM 741 C CA . PRO A 1 95 ? -4.663 1.542 -7.702 1.00 77.31 95 PRO A CA 1
ATOM 742 C C . PRO A 1 95 ? -4.461 1.771 -9.207 1.00 77.31 95 PRO A C 1
ATOM 744 O O . PRO A 1 95 ? -3.325 1.970 -9.624 1.00 77.31 95 PRO A O 1
ATOM 747 N N . LYS A 1 96 ? -5.510 1.762 -10.046 1.00 82.75 96 LYS A N 1
ATOM 748 C CA . LYS A 1 96 ? -5.355 1.904 -11.511 1.00 82.75 96 LYS A CA 1
ATOM 749 C C . LYS A 1 96 ? -4.591 3.176 -11.919 1.00 82.75 96 LYS A C 1
ATOM 751 O O . LYS A 1 96 ? -3.618 3.042 -12.657 1.00 82.75 96 LYS A O 1
ATOM 756 N N . PRO A 1 97 ? -4.914 4.380 -11.401 1.00 89.81 97 PRO A N 1
ATOM 757 C CA . PRO A 1 97 ? -4.127 5.583 -11.681 1.00 89.81 97 PRO A CA 1
ATOM 758 C C . PRO A 1 97 ? -2.660 5.488 -11.240 1.00 89.81 97 PRO A C 1
ATOM 760 O O . PRO A 1 97 ? -1.791 6.067 -11.882 1.00 89.81 97 PRO A O 1
ATOM 763 N N . TRP A 1 98 ? -2.360 4.736 -10.175 1.00 92.44 98 TRP A N 1
ATOM 764 C CA . TRP A 1 98 ? -0.987 4.550 -9.689 1.00 92.44 98 TRP A CA 1
ATOM 765 C C . TRP A 1 98 ? -0.115 3.730 -10.655 1.00 92.44 98 TRP A C 1
ATOM 767 O O . TRP A 1 98 ? 1.102 3.931 -10.716 1.00 92.44 98 TRP A O 1
ATOM 777 N N . TYR A 1 99 ? -0.736 2.857 -11.456 1.00 93.94 99 TYR A N 1
ATOM 778 C CA . TYR A 1 99 ? -0.072 2.098 -12.518 1.00 93.94 99 TYR A CA 1
ATOM 779 C C . TYR A 1 99 ? -0.052 2.804 -13.879 1.00 93.94 99 TYR A C 1
ATOM 781 O O . TYR A 1 99 ? 0.592 2.290 -14.787 1.00 93.94 99 TYR A O 1
ATOM 789 N N . ALA A 1 100 ? -0.671 3.981 -14.036 1.00 92.94 100 ALA A N 1
ATOM 790 C CA . ALA A 1 100 ? -0.700 4.694 -15.319 1.00 92.94 100 ALA A CA 1
ATOM 791 C C . ALA A 1 100 ? 0.692 4.880 -15.979 1.00 92.94 100 ALA A C 1
ATOM 793 O O . ALA A 1 100 ? 0.805 4.648 -17.182 1.00 92.94 100 ALA A O 1
ATOM 794 N N . PRO A 1 101 ? 1.785 5.184 -15.240 1.00 94.81 101 PRO A N 1
ATOM 795 C CA . PRO A 1 101 ? 3.125 5.290 -15.837 1.00 94.81 101 PRO A CA 1
ATOM 796 C C . PRO A 1 101 ? 3.664 3.979 -16.434 1.00 94.81 101 PRO A C 1
ATOM 798 O O . PRO A 1 101 ? 4.622 3.980 -17.213 1.00 94.81 101 PRO A O 1
ATOM 801 N N . CYS A 1 102 ? 3.096 2.836 -16.048 1.00 94.25 102 CYS A N 1
ATOM 802 C CA . CYS A 1 102 ? 3.551 1.530 -16.503 1.00 94.25 102 CYS A CA 1
ATOM 803 C C . CYS A 1 102 ? 3.161 1.262 -17.955 1.00 94.25 102 CYS A C 1
ATOM 805 O O . CYS A 1 102 ? 3.965 0.678 -18.682 1.00 94.25 102 CYS A O 1
ATOM 807 N N . ASP A 1 103 ? 2.015 1.778 -18.389 1.00 91.44 103 ASP A N 1
ATOM 808 C CA . ASP A 1 103 ? 1.500 1.604 -19.750 1.00 91.44 103 ASP A CA 1
ATOM 809 C C . ASP A 1 103 ? 1.914 2.750 -20.687 1.00 91.44 103 ASP A C 1
ATOM 811 O O . ASP A 1 103 ? 1.817 2.623 -21.904 1.00 91.44 103 ASP A O 1
ATOM 815 N N . ASP A 1 104 ? 2.427 3.855 -20.137 1.00 93.56 104 ASP A N 1
ATOM 816 C CA . ASP A 1 104 ? 2.874 5.011 -20.916 1.00 93.56 104 ASP A CA 1
ATOM 817 C C . ASP A 1 104 ? 4.213 4.731 -21.640 1.00 93.56 104 ASP A C 1
ATOM 819 O O . ASP A 1 104 ? 5.245 4.564 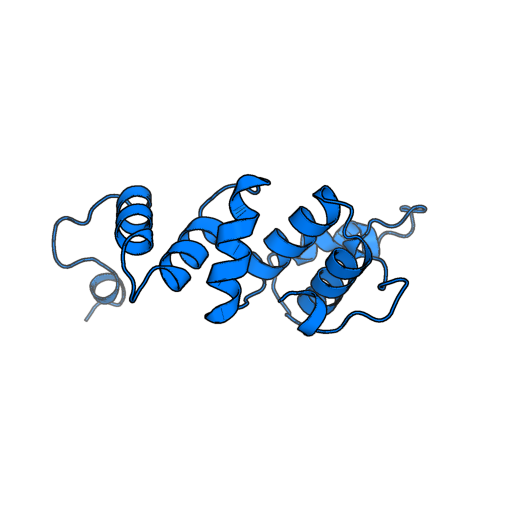-20.974 1.00 93.56 104 ASP A O 1
ATOM 823 N N . PRO A 1 105 ? 4.253 4.684 -22.987 1.00 91.69 105 PRO A N 1
ATOM 824 C CA . PRO A 1 105 ? 5.487 4.446 -23.735 1.00 91.69 105 PRO A CA 1
ATOM 825 C C . PRO A 1 105 ? 6.491 5.606 -23.644 1.00 91.69 105 PRO A C 1
ATOM 827 O O . PRO A 1 105 ? 7.673 5.392 -23.905 1.00 91.69 105 PRO A O 1
ATOM 830 N N . ALA A 1 106 ? 6.064 6.815 -23.262 1.00 94.88 106 ALA A N 1
ATOM 831 C CA . ALA A 1 106 ? 6.957 7.959 -23.077 1.00 94.88 106 ALA A CA 1
ATOM 832 C C . ALA A 1 106 ? 7.810 7.841 -21.800 1.00 94.88 106 ALA A C 1
ATOM 834 O O . ALA A 1 106 ? 8.857 8.482 -21.681 1.00 94.88 106 ALA A O 1
ATOM 835 N N . VAL A 1 107 ? 7.399 7.001 -20.843 1.00 94.19 107 VAL A N 1
ATOM 836 C CA . VAL A 1 107 ? 8.146 6.748 -19.605 1.00 94.19 107 VAL A CA 1
ATOM 837 C C . VAL A 1 107 ? 9.268 5.745 -19.879 1.00 94.19 107 VAL A C 1
ATOM 839 O O . VAL A 1 107 ? 9.064 4.533 -19.829 1.00 94.19 107 VAL A O 1
ATOM 842 N N . VAL A 1 108 ? 10.473 6.258 -20.145 1.00 91.44 108 VAL A N 1
ATOM 843 C CA . VAL A 1 108 ? 11.667 5.439 -20.429 1.00 91.44 108 VAL A CA 1
ATOM 844 C C . VAL A 1 108 ? 12.164 4.710 -19.174 1.00 91.44 108 VAL A C 1
ATOM 846 O O . VAL A 1 108 ? 12.329 3.492 -19.180 1.00 91.44 108 VAL A O 1
ATOM 849 N N . ALA A 1 109 ? 12.374 5.438 -18.073 1.00 94.31 109 ALA A N 1
ATOM 850 C CA . ALA A 1 109 ? 12.753 4.858 -16.786 1.00 94.31 109 ALA A CA 1
ATOM 851 C C . ALA A 1 109 ? 11.490 4.507 -15.992 1.00 94.31 109 ALA A C 1
ATOM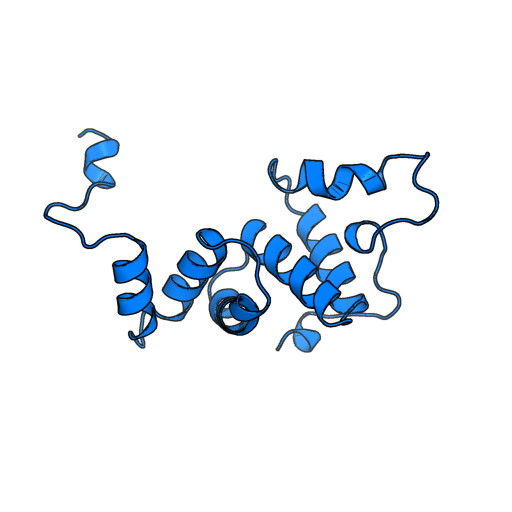 853 O O . ALA A 1 109 ? 10.882 5.361 -15.344 1.00 94.31 109 ALA A O 1
ATOM 854 N N . LYS A 1 110 ? 11.068 3.244 -16.084 1.00 94.19 110 LYS A N 1
ATOM 855 C CA . LYS A 1 110 ? 9.841 2.766 -15.441 1.00 94.19 110 LYS A CA 1
ATOM 856 C C . LYS A 1 110 ? 9.962 2.813 -13.902 1.00 94.19 110 LYS A C 1
ATOM 858 O O . LYS A 1 110 ? 10.954 2.322 -13.365 1.00 94.19 110 LYS A O 1
ATOM 863 N N . PRO A 1 111 ? 8.960 3.362 -13.187 1.00 96.62 111 PRO A N 1
ATOM 864 C CA . PRO A 1 111 ? 8.893 3.326 -11.724 1.00 96.62 111 PRO A CA 1
ATOM 865 C C . PRO A 1 111 ? 8.855 1.905 -11.141 1.00 96.62 111 PRO A C 1
ATOM 867 O O . PRO A 1 111 ? 8.497 0.952 -11.837 1.00 96.62 111 PRO A O 1
ATOM 870 N N . PHE A 1 112 ? 9.145 1.758 -9.843 1.00 97.44 112 PHE A N 1
ATOM 871 C CA . PHE A 1 112 ? 9.231 0.443 -9.191 1.00 97.44 112 PHE A CA 1
ATOM 872 C C . PHE A 1 112 ? 7.936 -0.378 -9.321 1.00 97.44 112 PHE A C 1
ATOM 874 O O . PHE A 1 112 ? 7.997 -1.575 -9.573 1.00 97.44 112 PHE A O 1
ATOM 881 N N . GLN A 1 113 ? 6.753 0.244 -9.249 1.00 96.56 113 GLN A N 1
ATOM 882 C CA . GLN A 1 113 ? 5.470 -0.459 -9.376 1.00 96.56 113 GLN A CA 1
ATOM 883 C C . GLN A 1 113 ? 5.204 -1.026 -10.784 1.00 96.56 113 GLN A C 1
ATOM 885 O O . GLN A 1 113 ? 4.200 -1.708 -11.020 1.00 96.56 113 GLN A O 1
ATOM 890 N N . CYS A 1 114 ? 6.081 -0.720 -11.739 1.00 96.38 114 CYS A N 1
ATOM 891 C CA . CYS A 1 114 ? 6.035 -1.210 -13.107 1.00 96.38 114 CYS A CA 1
ATOM 892 C C . CYS A 1 114 ? 7.000 -2.364 -13.377 1.00 96.38 114 CYS A C 1
ATOM 894 O O . CYS A 1 114 ? 6.902 -2.989 -14.430 1.00 96.38 114 CYS A O 1
ATOM 896 N N . LEU A 1 115 ? 7.923 -2.633 -12.455 1.00 95.94 115 LEU A N 1
ATOM 897 C CA . LEU A 1 115 ? 9.017 -3.570 -12.653 1.00 95.94 115 LEU A CA 1
ATOM 898 C C . LEU A 1 115 ? 8.783 -4.862 -11.861 1.00 95.94 115 LEU A C 1
ATOM 900 O O . LEU A 1 115 ? 8.266 -4.807 -10.742 1.00 95.94 115 LEU A O 1
ATOM 904 N N . PRO A 1 116 ? 9.187 -6.027 -12.396 1.00 95.56 116 PRO A N 1
ATOM 905 C CA . PRO A 1 116 ? 9.253 -7.241 -11.597 1.00 95.56 116 PRO A CA 1
ATOM 906 C C . PRO A 1 116 ? 10.383 -7.139 -10.551 1.00 95.56 116 PRO A C 1
ATOM 908 O O . PRO A 1 116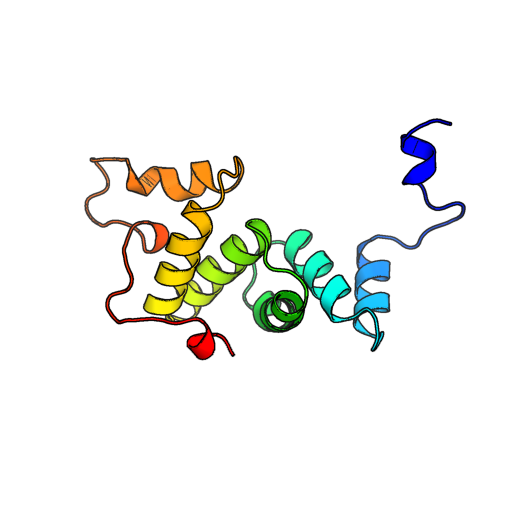 ? 11.339 -6.377 -10.745 1.00 95.56 116 PRO A O 1
ATOM 911 N N . PRO A 1 117 ? 10.315 -7.912 -9.451 1.00 96.69 117 PRO A N 1
ATOM 912 C CA . PRO A 1 117 ? 11.455 -8.108 -8.556 1.00 96.69 117 PRO A CA 1
ATOM 913 C C . PRO A 1 117 ? 12.688 -8.598 -9.328 1.00 96.69 117 PRO A C 1
ATOM 915 O O . PRO A 1 117 ? 12.564 -9.414 -10.242 1.00 96.69 117 PRO A O 1
ATOM 918 N N . ALA A 1 118 ? 13.871 -8.103 -8.968 1.00 96.44 118 ALA A N 1
ATOM 919 C CA . ALA A 1 118 ? 15.145 -8.548 -9.529 1.00 96.44 118 ALA A CA 1
ATOM 920 C C . ALA A 1 118 ? 15.576 -9.908 -8.957 1.00 96.44 118 ALA A C 1
ATOM 922 O O . ALA A 1 118 ? 16.201 -10.701 -9.661 1.00 96.44 118 ALA A O 1
ATOM 923 N N . HIS A 1 119 ? 15.206 -10.191 -7.707 1.00 95.50 119 HIS A N 1
ATOM 924 C CA . HIS A 1 119 ? 15.423 -11.478 -7.052 1.00 95.50 119 HIS A CA 1
ATOM 925 C C . HIS A 1 119 ? 14.089 -12.137 -6.685 1.00 95.50 119 HIS A C 1
ATOM 927 O O . HIS A 1 119 ? 13.089 -11.435 -6.501 1.00 95.50 119 HIS A O 1
ATOM 933 N N . PRO A 1 120 ? 14.042 -13.477 -6.560 1.00 94.62 120 PRO A N 1
ATOM 934 C CA . PRO A 1 120 ? 12.875 -14.159 -6.019 1.00 94.62 120 PRO A CA 1
ATOM 935 C C . PRO A 1 120 ? 12.533 -13.615 -4.630 1.00 94.62 120 PRO A C 1
ATOM 937 O O . PRO A 1 120 ? 13.385 -13.594 -3.747 1.00 94.62 120 PRO A O 1
ATOM 940 N N . VAL A 1 121 ? 11.283 -13.193 -4.462 1.00 96.56 121 VAL A N 1
ATOM 941 C CA . VAL A 1 121 ? 10.705 -12.782 -3.180 1.00 96.56 121 VAL A CA 1
ATOM 942 C C . VAL A 1 121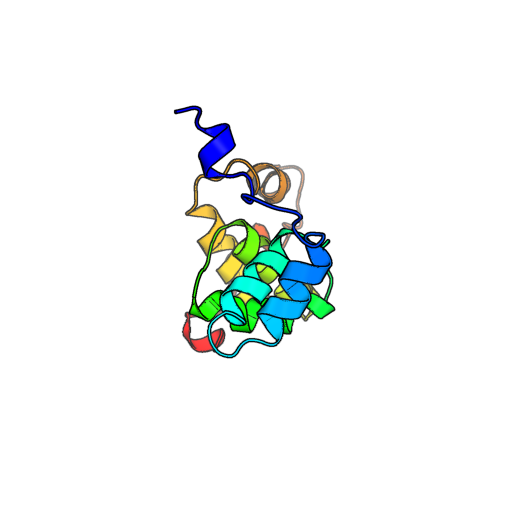 ? 9.528 -13.699 -2.902 1.00 96.56 121 VAL A C 1
ATOM 944 O O . VAL A 1 121 ? 8.698 -13.926 -3.788 1.00 96.56 121 VAL A O 1
ATOM 947 N N . ASP A 1 122 ? 9.445 -14.220 -1.686 1.00 91.94 122 ASP A N 1
ATOM 948 C CA . ASP A 1 122 ? 8.295 -14.974 -1.213 1.00 91.94 122 ASP A CA 1
ATOM 949 C C . ASP A 1 122 ? 7.642 -14.298 0.002 1.00 91.94 122 ASP A C 1
ATOM 951 O O . ASP A 1 122 ? 8.065 -13.262 0.510 1.00 91.94 122 ASP A O 1
ATOM 955 N N . TRP A 1 123 ? 6.529 -14.861 0.460 1.00 86.19 123 TRP A N 1
ATOM 956 C CA . TRP A 1 123 ? 5.774 -14.307 1.582 1.00 86.19 123 TRP A CA 1
ATOM 957 C C . TRP A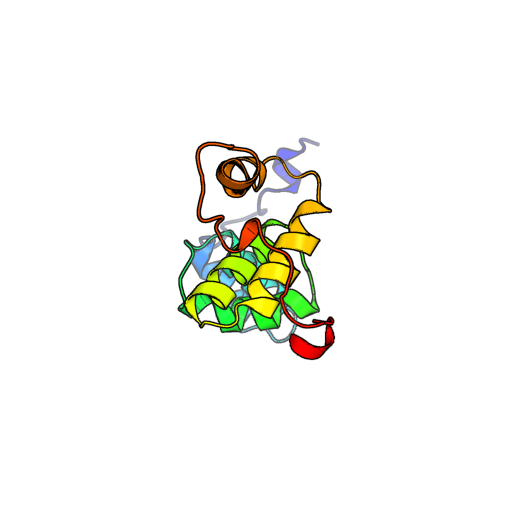 1 123 ? 6.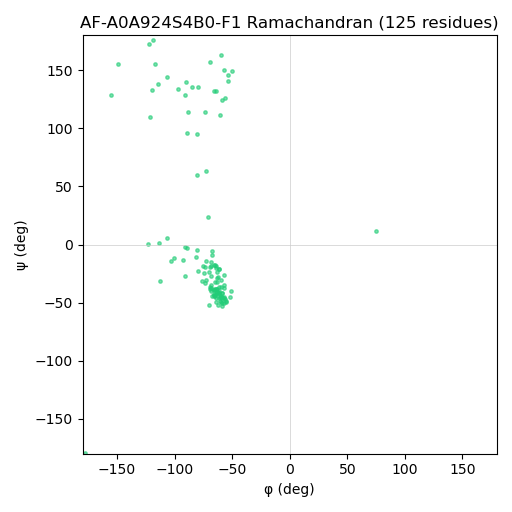531 -14.350 2.924 1.00 86.19 123 TRP A C 1
ATOM 959 O O . TRP A 1 123 ? 6.143 -13.659 3.864 1.00 86.19 123 TRP A O 1
ATOM 969 N N . ARG A 1 124 ? 7.581 -15.169 3.054 1.00 90.31 124 ARG A N 1
ATOM 970 C CA . ARG A 1 124 ? 8.410 -15.271 4.263 1.00 90.31 124 ARG A CA 1
ATOM 971 C C . ARG A 1 124 ? 9.330 -14.068 4.414 1.00 90.31 124 ARG A C 1
ATOM 973 O O . ARG A 1 124 ? 9.638 -13.722 5.548 1.00 90.31 124 ARG A O 1
ATOM 980 N N . ASP A 1 125 ? 9.664 -13.391 3.318 1.00 93.25 125 ASP A N 1
ATOM 981 C CA . ASP A 1 125 ? 10.462 -12.157 3.321 1.00 93.25 125 ASP A CA 1
ATOM 982 C C . ASP A 1 125 ? 9.734 -10.955 3.962 1.00 93.25 125 ASP A C 1
ATOM 984 O O . ASP A 1 125 ? 10.331 -9.894 4.178 1.00 93.25 125 ASP A O 1
ATOM 988 N N . PHE A 1 126 ? 8.440 -11.114 4.267 1.00 89.75 126 PHE A N 1
ATOM 989 C CA . PHE A 1 126 ? 7.570 -10.106 4.883 1.00 89.75 126 PHE A CA 1
ATOM 990 C C . PHE A 1 126 ? 7.230 -10.389 6.354 1.00 89.75 126 PHE A C 1
ATOM 992 O O . PHE A 1 126 ? 6.392 -9.680 6.916 1.00 89.75 126 PHE A O 1
ATOM 999 N N . ARG A 1 127 ? 7.824 -11.424 6.961 1.00 80.00 127 ARG A N 1
ATOM 1000 C CA . ARG A 1 127 ? 7.624 -11.740 8.382 1.00 80.00 127 ARG A CA 1
ATOM 1001 C C . ARG A 1 127 ? 8.461 -10.869 9.309 1.00 80.00 127 ARG A C 1
ATOM 1003 O O . ARG A 1 127 ? 9.561 -10.443 8.896 1.00 80.00 127 ARG A O 1
#

Solvent-accessible surface area (backbone atoms only — not comparable to full-atom values): 7636 Å² total; per-residue (Å²): 135,61,74,66,71,77,74,50,69,99,57,96,70,72,57,68,70,59,49,31,56,58,28,48,74,31,94,90,38,23,40,62,20,22,42,52,46,57,78,74,44,83,92,54,83,83,43,50,69,34,50,61,48,10,52,78,80,55,80,49,66,70,57,37,52,53,48,18,54,49,28,43,78,71,66,40,50,42,60,12,10,44,36,33,56,58,42,66,76,50,94,50,77,80,59,48,72,76,46,48,62,59,76,37,82,86,49,79,82,64,56,62,72,61,40,79,43,90,55,97,77,62,80,72,81,75,110

pLDDT: mean 90.64, std 8.83, range [59.44, 98.12]

Secondary structure (DSSP, 8-state):
--HHHHHS-SS-PPPHHHHHHHHHT-TTTHHHHHHHHHHHS---GGGHHHHHHHHTT---HHHHHHHHHHHHHTT-HHHHHHHHHHHHTS--TTTTGGGHHHH-TT-SS--GGGS--SS---GGGG-

Sequence (127 aa):
QNIVSLFEASGPALPLPERIQRAQMSPLFANQADYAYVTNTPLSPALMPAIQRASHVLLNGRLMYAWANLLHTRGEEDKARYMAARLREFDLSGPKPWYAPCDDPAVVAKPFQCLPPAHPVDWRDFR

Nearest PDB structures (foldseek):
  8qpb-assembly1_N  TM=5.962E-01  e=2.088E+00  Homo sapiens
  8qzs-assembly1_N  TM=5.128E-01  e=1.310E+00  Homo sapiens
  5aem-assembly1_A  TM=3.708E-01  e=9.376E+00  Saccharomyces cerevisiae S288C

Foldseek 3Di:
DDPVVVVDDPDDDDPLVVVLVVQCPDPVRNLVSLVSVQLPDPQDLVSVVSLLSVVVPDDDLSSLVSNLVNCVVVVVLQVSLVSLVVSVVDPDPVCPVVCVQLPDPVNPPGDSSNDHRPDDDDPVNSD

Mean predicted aligned error: 5.34 Å

Radius of gyration: 17.34 Å; Cα contacts (8 Å, |Δi|>4): 124; chains: 1; bounding box: 51×26×47 Å